Protein AF-0000000084432833 (afdb_homodimer)

Solvent-accessible surface area (backbone atoms only — not comparable to full-atom values): 9557 Å² total; per-residue (Å²): 135,82,89,48,41,69,61,48,36,49,52,39,53,76,38,35,78,65,47,49,73,37,63,50,74,42,60,34,68,94,42,72,42,69,27,34,27,75,39,70,47,89,58,32,38,30,36,34,39,74,48,40,38,67,54,29,56,51,37,42,74,74,65,42,68,60,22,67,46,38,54,52,51,50,54,56,70,66,59,64,82,75,71,83,120,135,82,89,47,41,67,62,47,36,48,53,42,54,76,38,34,77,66,50,48,72,37,63,51,74,42,61,34,68,93,42,72,43,70,27,33,28,74,40,69,47,90,60,32,38,30,35,33,39,75,48,41,37,66,53,28,55,53,36,42,73,72,64,42,67,60,22,67,46,38,54,53,49,49,52,55,70,66,58,66,82,74,71,82,121

Nearest PDB structures (foldseek):
  5uvd-assembly1_A  TM=4.420E-01  e=3.165E+00  Paracoccidioides brasiliensis Pb18
  1dok-assembly1_A  TM=3.108E-01  e=5.694E+00  Homo sapiens
  5uvd-assembly1_A  TM=4.427E-01  e=3.165E+00  Paracoccidioides brasiliensis Pb18
  1dok-assembly1_A  TM=3.114E-01  e=5.694E+00  Homo sapiens

Secondary structure (DSSP, 8-state):
---SHHHHHHHHHHTHHHHTT-EEEEEETTEEEEEEEEEE-SSEEEEEEEEEHHHHHHHHHTT-TTSHHHHHHHHHHH-------/---SHHHHHHHHHHTHHHHTT-EEEEEETTEEEEEEEEEE-SSEEEEEEEEEHHHHHHHHHTT-TTSHHHHHHHHHHH-------

Radius of gyration: 17.56 Å; Cα contacts 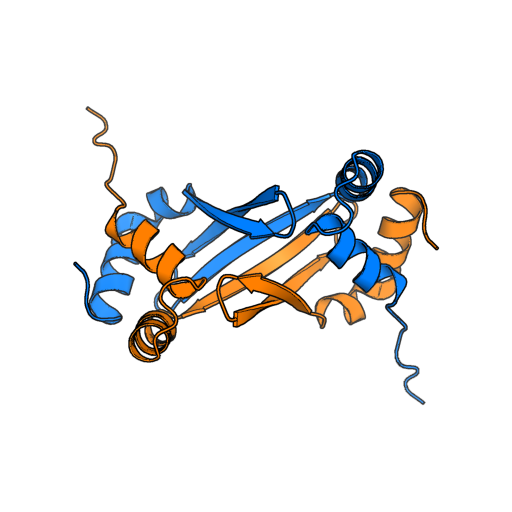(8 Å, |Δi|>4): 286; chains: 2; bounding box: 30×48×59 Å

Sequence (170 aa):
MIDNAEDLAQKAQDNKAGLKKQYVNIPIGDEEYGFRISGIGAKSVKLEKFVKYDEIFEAIEAGNDNGLESMIKQIIEDYEEEDEEMIDNAEDLAQKAQDNKAGLKKQYVNIPIGDEEYGFRISGIGAKSVKLEKFVKYDEIFEAIEAGNDNGLESMIKQIIEDYEEEDEE

Foldseek 3Di:
DDDDQQVVLVVCVVCVVVQQAAWDWDDWQPDTDTWGQNDRDSRDTDTHDDDDLVVLVVCVVVVVCGGPSVVVVVCVVPDDPDPPD/DDDDQQVVLVVCVVCVVVQQAAWDWDDWQPDTDTWGQNDRDSRDTDTHDDDDLVVLVVCVVVVVCGGPSVVVVVCVVPDDPDPPD

pLDDT: mean 94.07, std 9.9, range [37.44, 98.69]

Structure (mmCIF, N/CA/C/O backbone):
data_AF-0000000084432833-model_v1
#
loop_
_entity.id
_entity.type
_entity.pdbx_description
1 polymer 'Uncharacterized protein'
#
loop_
_atom_site.group_PDB
_atom_site.id
_atom_site.type_symbol
_atom_site.label_atom_id
_atom_site.label_alt_id
_atom_site.label_comp_id
_atom_site.label_asym_id
_atom_site.label_entity_id
_atom_site.label_seq_id
_atom_site.pdbx_PDB_ins_code
_atom_site.Cartn_x
_atom_site.Cartn_y
_atom_site.Cartn_z
_atom_site.occupancy
_atom_site.B_iso_or_equiv
_atom_site.auth_seq_id
_atom_site.auth_comp_id
_atom_site.auth_asym_id
_atom_site.auth_atom_id
_atom_site.pdbx_PDB_model_num
ATOM 1 N N . MET A 1 1 ? -6.062 22.031 12.664 1 85.06 1 MET A N 1
ATOM 2 C CA . MET A 1 1 ? -6.457 21.312 11.453 1 85.06 1 MET A CA 1
ATOM 3 C C . MET A 1 1 ? -5.824 21.938 10.219 1 85.06 1 MET A C 1
ATOM 5 O O . MET A 1 1 ? -5.797 23.172 10.078 1 85.06 1 MET A O 1
ATOM 9 N N . ILE A 1 2 ? -5.113 21.156 9.453 1 93.19 2 ILE A N 1
ATOM 10 C CA . ILE A 1 2 ? -4.48 21.625 8.234 1 93.19 2 ILE A CA 1
ATOM 11 C C . ILE A 1 2 ? -5.469 21.531 7.07 1 93.19 2 ILE A C 1
ATOM 13 O O . ILE A 1 2 ? -6.043 20.469 6.824 1 93.19 2 ILE A O 1
ATOM 17 N N . ASP A 1 3 ? -5.684 22.719 6.32 1 92.62 3 ASP A N 1
ATOM 18 C CA . ASP A 1 3 ? -6.801 22.75 5.383 1 92.62 3 ASP A CA 1
ATOM 19 C C . ASP A 1 3 ? -6.312 22.969 3.953 1 92.62 3 ASP A C 1
ATOM 21 O O . ASP A 1 3 ? -7.117 23.188 3.047 1 92.62 3 ASP A O 1
ATOM 25 N N . ASN A 1 4 ? -5.012 22.984 3.797 1 95.56 4 ASN A N 1
ATOM 26 C CA . ASN A 1 4 ? -4.523 23.109 2.428 1 95.56 4 ASN A CA 1
ATOM 27 C C . ASN A 1 4 ? -3.279 22.266 2.193 1 95.56 4 ASN A C 1
ATOM 29 O O . ASN A 1 4 ? -2.588 21.891 3.143 1 95.56 4 ASN A O 1
ATOM 33 N N . ALA A 1 5 ? -3.055 21.938 0.972 1 96.69 5 ALA A N 1
ATOM 34 C CA . ALA A 1 5 ? -2.02 21 0.547 1 96.69 5 ALA A CA 1
ATOM 35 C C . ALA A 1 5 ? -0.628 21.531 0.882 1 96.69 5 ALA A C 1
ATOM 37 O O . ALA A 1 5 ? 0.251 20.781 1.292 1 96.69 5 ALA A O 1
ATOM 38 N N . GLU A 1 6 ? -0.394 22.812 0.695 1 96.81 6 GLU A N 1
ATOM 39 C CA . GLU A 1 6 ? 0.916 23.422 0.933 1 96.81 6 GLU A CA 1
ATOM 40 C C . GLU A 1 6 ? 1.327 23.281 2.396 1 96.81 6 GLU A C 1
ATOM 42 O O . GLU A 1 6 ? 2.459 22.906 2.695 1 96.81 6 GLU A O 1
ATOM 47 N N . ASP A 1 7 ? 0.457 23.609 3.273 1 97.5 7 ASP A N 1
ATOM 48 C CA . ASP A 1 7 ? 0.734 23.516 4.703 1 97.5 7 ASP A CA 1
ATOM 49 C C . ASP A 1 7 ? 0.955 22.062 5.125 1 97.5 7 ASP A C 1
ATOM 51 O O . ASP A 1 7 ? 1.812 21.781 5.965 1 97.5 7 ASP A O 1
ATOM 55 N N . LEU A 1 8 ? 0.153 21.141 4.621 1 98.19 8 LEU A N 1
ATOM 56 C CA . LEU A 1 8 ? 0.332 19.734 4.93 1 98.19 8 LEU A CA 1
ATOM 57 C C . LEU A 1 8 ? 1.699 19.234 4.465 1 98.19 8 LEU A C 1
ATOM 59 O O . LEU A 1 8 ? 2.398 18.547 5.203 1 98.19 8 LEU A O 1
ATOM 63 N N . ALA A 1 9 ? 2.047 19.594 3.215 1 97.94 9 ALA A N 1
ATOM 64 C CA . ALA A 1 9 ? 3.35 19.219 2.662 1 97.94 9 ALA A CA 1
ATOM 65 C C . ALA A 1 9 ? 4.484 19.766 3.523 1 97.94 9 ALA A C 1
ATOM 67 O O . ALA A 1 9 ? 5.461 19.062 3.793 1 97.94 9 ALA A O 1
ATOM 68 N N . GLN A 1 10 ? 4.328 21 3.932 1 97.75 10 GLN A N 1
ATOM 69 C CA . GLN A 1 10 ? 5.355 21.625 4.758 1 97.75 10 GLN A CA 1
ATOM 70 C C . GLN A 1 10 ? 5.52 20.891 6.086 1 97.75 10 GLN A C 1
ATOM 72 O O . GLN A 1 10 ? 6.641 20.609 6.508 1 97.75 10 GLN A O 1
ATOM 77 N N . LYS A 1 11 ? 4.441 20.609 6.727 1 97.69 11 LYS A N 1
ATOM 78 C CA . LYS A 1 11 ? 4.527 19.875 7.984 1 97.69 11 LYS A CA 1
ATOM 79 C C . LYS A 1 11 ? 5.18 18.5 7.777 1 97.69 11 LYS A C 1
ATOM 81 O O . LYS A 1 11 ? 5.992 18.078 8.594 1 97.69 11 LYS A O 1
ATOM 86 N N . ALA A 1 12 ? 4.758 17.828 6.762 1 98.19 12 ALA A N 1
ATOM 87 C CA . ALA A 1 12 ? 5.332 16.516 6.465 1 98.19 12 ALA A CA 1
ATOM 88 C C . ALA A 1 12 ? 6.844 16.609 6.262 1 98.19 12 ALA A C 1
ATOM 90 O O . ALA A 1 12 ? 7.605 15.82 6.816 1 98.19 12 ALA A O 1
ATOM 91 N N . GLN A 1 13 ? 7.238 17.562 5.48 1 97.81 13 GLN A N 1
ATOM 92 C CA . GLN A 1 13 ? 8.656 17.719 5.18 1 97.81 13 GLN A CA 1
ATOM 93 C C . GLN A 1 13 ? 9.445 18.109 6.43 1 97.81 13 GLN A C 1
ATOM 95 O O . GLN A 1 13 ? 10.562 17.641 6.629 1 97.81 13 GLN A O 1
ATOM 100 N N . ASP A 1 14 ? 8.852 18.922 7.254 1 96.94 14 ASP A N 1
ATOM 101 C CA . ASP A 1 14 ? 9.508 19.344 8.492 1 96.94 14 ASP A CA 1
ATOM 102 C C . ASP A 1 14 ? 9.688 18.172 9.445 1 96.94 14 ASP A C 1
ATOM 104 O O . ASP A 1 14 ? 10.547 18.203 10.328 1 96.94 14 ASP A O 1
ATOM 108 N N . ASN A 1 15 ? 8.875 17.219 9.273 1 97 15 ASN A N 1
ATOM 109 C CA . ASN A 1 15 ? 8.922 16.094 10.195 1 97 15 ASN A CA 1
ATOM 110 C C . ASN A 1 15 ? 9.273 14.797 9.469 1 97 15 ASN A C 1
ATOM 112 O O . ASN A 1 15 ? 8.82 13.719 9.859 1 97 15 ASN A O 1
ATOM 116 N N . LYS A 1 16 ? 9.969 14.938 8.367 1 96.75 16 LYS A N 1
ATOM 117 C CA . LYS A 1 16 ? 10.25 13.852 7.434 1 96.75 16 LYS A CA 1
ATOM 118 C C . LYS A 1 16 ? 10.898 12.672 8.141 1 96.75 16 LYS A C 1
ATOM 120 O O . LYS A 1 16 ? 10.477 11.523 7.969 1 96.75 16 LYS A O 1
ATOM 125 N N . ALA A 1 17 ? 11.875 12.938 9 1 95.5 17 ALA A N 1
ATOM 126 C CA . ALA A 1 17 ? 12.617 11.867 9.656 1 95.5 17 ALA A CA 1
ATOM 127 C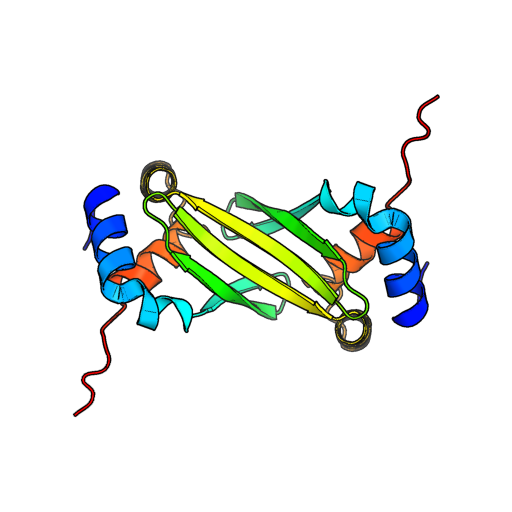 C . ALA A 1 17 ? 11.711 11.039 10.562 1 95.5 17 ALA A C 1
ATOM 129 O O . ALA A 1 17 ? 11.797 9.812 10.586 1 95.5 17 ALA A O 1
ATOM 130 N N . GLY A 1 18 ? 10.852 11.695 11.336 1 96.19 18 GLY A N 1
ATOM 131 C CA . GLY A 1 18 ? 9.93 11.008 12.227 1 96.19 18 GLY A CA 1
ATOM 132 C C . GLY A 1 18 ? 8.805 10.305 11.5 1 96.19 18 GLY A C 1
ATOM 133 O O . GLY A 1 18 ? 8.422 9.195 11.867 1 96.19 18 GLY A O 1
ATOM 134 N N . LEU A 1 19 ? 8.312 10.859 10.453 1 97.62 19 LEU A N 1
ATOM 135 C CA . LEU A 1 19 ? 7.191 10.305 9.703 1 97.62 19 LEU A CA 1
ATOM 136 C C . LEU A 1 19 ? 7.613 9.039 8.945 1 97.62 19 LEU A C 1
ATOM 138 O O . LEU A 1 19 ? 6.805 8.133 8.758 1 97.62 19 LEU A O 1
ATOM 142 N N . LYS A 1 20 ? 8.883 8.969 8.555 1 97 20 LYS A N 1
ATOM 143 C CA . LYS A 1 20 ? 9.375 7.797 7.832 1 97 20 LYS A CA 1
ATOM 144 C C . LYS A 1 20 ? 9.43 6.574 8.742 1 97 20 LYS A C 1
ATOM 146 O O . LYS A 1 20 ? 9.641 5.453 8.273 1 97 20 LYS A O 1
ATOM 151 N N . LYS A 1 21 ? 9.141 6.793 10.047 1 95.5 21 LYS A N 1
ATOM 152 C CA . LYS A 1 21 ? 9.094 5.688 11 1 95.5 21 LYS A CA 1
ATOM 153 C C . LYS A 1 21 ? 7.652 5.246 11.25 1 95.5 21 LYS A C 1
ATOM 155 O O . LYS A 1 21 ? 7.414 4.297 12 1 95.5 21 LYS A O 1
ATOM 160 N N . GLN A 1 22 ? 6.777 5.914 10.641 1 96.44 22 GLN A N 1
ATOM 161 C CA . GLN A 1 22 ? 5.363 5.621 10.852 1 96.44 22 GLN A CA 1
ATOM 162 C C . GLN A 1 22 ? 4.852 4.609 9.836 1 96.44 22 GLN A C 1
ATOM 164 O O . GLN A 1 22 ? 5.5 4.363 8.812 1 96.44 22 GLN A O 1
ATOM 169 N N . TYR A 1 23 ? 3.695 4.051 10.18 1 97.94 23 TYR A N 1
ATOM 170 C CA . TYR A 1 23 ? 2.973 3.131 9.312 1 97.94 23 TYR A CA 1
ATOM 171 C C . TYR A 1 23 ? 1.547 3.615 9.07 1 97.94 23 TYR A C 1
ATOM 173 O O . TYR A 1 23 ? 0.926 4.203 9.961 1 97.94 23 TYR A O 1
ATOM 181 N N . VAL A 1 24 ? 1.15 3.422 7.863 1 97.88 24 VAL A N 1
ATOM 182 C CA . VAL A 1 24 ? -0.27 3.557 7.562 1 97.88 24 VAL A CA 1
ATOM 183 C C . VAL A 1 24 ? -0.942 2.186 7.617 1 97.88 24 VAL A C 1
ATOM 185 O O . VAL A 1 24 ? -0.624 1.3 6.816 1 97.88 24 VAL A O 1
ATOM 188 N N . ASN A 1 25 ? -1.89 2.002 8.523 1 97.56 25 ASN A N 1
ATOM 189 C CA . ASN A 1 25 ? -2.574 0.723 8.672 1 97.56 25 ASN A CA 1
ATOM 190 C C . ASN A 1 25 ? -3.834 0.655 7.816 1 97.56 25 ASN A C 1
ATOM 192 O O . ASN A 1 25 ? -4.793 1.393 8.055 1 97.56 25 ASN A O 1
ATOM 196 N N . ILE A 1 26 ? -3.785 -0.213 6.883 1 97.56 26 ILE A N 1
ATOM 197 C CA . ILE A 1 26 ? -4.859 -0.325 5.902 1 97.56 26 ILE A CA 1
ATOM 198 C C . ILE A 1 26 ? -5.617 -1.635 6.113 1 97.56 26 ILE A C 1
ATOM 200 O O . ILE A 1 26 ? -5.012 -2.709 6.152 1 97.56 26 ILE A O 1
ATOM 204 N N . PRO A 1 27 ? -6.855 -1.542 6.273 1 95.06 27 PRO A N 1
ATOM 205 C CA . PRO A 1 27 ? -7.645 -2.775 6.336 1 95.06 27 PRO A CA 1
ATOM 206 C C . PRO A 1 27 ? -7.809 -3.443 4.977 1 95.06 27 PRO A C 1
ATOM 208 O O . PRO A 1 27 ? -8.234 -2.799 4.012 1 95.06 27 PRO A O 1
ATOM 211 N N . ILE A 1 28 ? -7.43 -4.633 4.93 1 95.06 28 ILE A N 1
ATOM 212 C CA . ILE A 1 28 ? -7.621 -5.453 3.74 1 95.06 28 ILE A CA 1
ATOM 213 C C . ILE A 1 28 ? -8.203 -6.809 4.137 1 95.06 28 ILE A C 1
ATOM 215 O O . ILE A 1 28 ? -7.562 -7.582 4.852 1 95.06 28 ILE A O 1
ATOM 219 N N . GLY A 1 29 ? -9.391 -7.094 3.58 1 90.69 29 GLY A N 1
ATOM 220 C CA . GLY A 1 29 ? -10.062 -8.289 4.062 1 90.69 29 GLY A CA 1
ATOM 221 C C . GLY A 1 29 ? -10.344 -8.258 5.555 1 90.69 29 GLY A C 1
ATOM 222 O O . GLY A 1 29 ? -10.922 -7.289 6.059 1 90.69 29 GLY A O 1
ATOM 223 N N . ASP A 1 30 ? -9.812 -9.297 6.254 1 89.69 30 ASP A N 1
ATOM 224 C CA . ASP A 1 30 ? -10.109 -9.422 7.68 1 89.69 30 ASP A CA 1
ATOM 225 C C . ASP A 1 30 ? -8.93 -8.945 8.531 1 89.69 30 ASP A C 1
ATOM 227 O O . ASP A 1 30 ? -8.984 -9.008 9.758 1 89.69 30 ASP A O 1
ATOM 231 N N . GLU A 1 31 ? -7.934 -8.414 7.855 1 93.38 31 GLU A N 1
ATOM 232 C CA . GLU A 1 31 ? -6.73 -8.039 8.594 1 93.38 31 GLU A CA 1
ATOM 233 C C . GLU A 1 31 ? -6.316 -6.605 8.273 1 93.38 31 GLU A C 1
ATOM 235 O O . GLU A 1 31 ? -6.832 -5.996 7.336 1 93.38 31 GLU A O 1
ATOM 240 N N . GLU A 1 32 ? -5.535 -6.168 9.109 1 95.69 32 GLU A N 1
ATOM 241 C CA . GLU A 1 32 ? -4.906 -4.867 8.883 1 95.69 32 GLU A CA 1
ATOM 242 C C . GLU A 1 32 ? -3.443 -5.023 8.484 1 95.69 32 GLU A C 1
ATOM 244 O O . GLU A 1 32 ? -2.727 -5.855 9.039 1 95.69 32 GLU A O 1
ATOM 249 N N . TYR A 1 33 ? -3.072 -4.219 7.527 1 97.44 33 TYR A N 1
ATOM 250 C CA . TYR A 1 33 ? -1.707 -4.266 7.02 1 97.44 33 TYR A CA 1
ATOM 251 C C . TYR A 1 33 ? -1.009 -2.924 7.211 1 97.44 33 TYR A C 1
ATOM 253 O O . TYR A 1 33 ? -1.542 -1.88 6.828 1 97.44 33 TYR A O 1
ATOM 261 N N . GLY A 1 34 ? 0.157 -2.938 7.773 1 98 34 GLY A N 1
ATOM 262 C CA . GLY A 1 34 ? 0.958 -1.732 7.906 1 98 34 GLY A CA 1
ATOM 263 C C . GLY A 1 34 ? 1.795 -1.434 6.676 1 98 34 GLY A C 1
ATOM 264 O O . GLY A 1 34 ? 2.645 -2.238 6.285 1 98 34 GLY A O 1
ATOM 265 N N . PHE A 1 35 ? 1.534 -0.321 6.004 1 98.69 35 PHE A N 1
ATOM 266 C CA . PHE A 1 35 ? 2.383 0.21 4.945 1 98.69 35 PHE A CA 1
ATOM 267 C C . PHE A 1 35 ? 3.322 1.28 5.488 1 98.69 35 PHE A C 1
ATOM 269 O O . PHE A 1 35 ? 2.885 2.211 6.168 1 98.69 35 PHE A O 1
ATOM 276 N N . ARG A 1 36 ? 4.605 1.154 5.23 1 98.12 36 ARG A N 1
ATOM 277 C CA . ARG A 1 36 ? 5.586 2.123 5.703 1 98.12 36 ARG A CA 1
ATOM 278 C C . ARG A 1 36 ? 5.516 3.414 4.895 1 98.12 36 ARG A C 1
ATOM 280 O O . ARG A 1 36 ? 5.355 3.381 3.674 1 98.12 36 ARG A O 1
ATOM 287 N N . ILE A 1 37 ? 5.641 4.488 5.555 1 98.56 37 ILE A N 1
ATOM 288 C CA . ILE A 1 37 ? 5.957 5.727 4.855 1 98.56 37 ILE A CA 1
ATOM 289 C C . ILE A 1 37 ? 7.445 5.762 4.508 1 98.56 37 ILE A C 1
ATOM 291 O O . ILE A 1 37 ? 8.289 5.984 5.383 1 98.56 37 ILE A O 1
ATOM 295 N N . SER A 1 38 ? 7.695 5.551 3.334 1 97.56 38 SER A N 1
ATOM 296 C CA . SER A 1 38 ? 9.094 5.336 2.977 1 97.56 38 SER A CA 1
ATOM 297 C C . SER A 1 38 ? 9.711 6.59 2.369 1 97.56 38 SER A C 1
ATOM 299 O O . SER A 1 38 ? 10.93 6.684 2.23 1 97.56 38 SER A O 1
ATOM 301 N N . GLY A 1 39 ? 8.797 7.527 1.966 1 97.62 39 GLY A N 1
ATOM 302 C CA . GLY A 1 39 ? 9.281 8.758 1.366 1 97.62 39 GLY A CA 1
ATOM 303 C C . GLY A 1 39 ? 8.359 9.938 1.598 1 97.62 39 GLY A C 1
ATOM 304 O O . GLY A 1 39 ? 7.137 9.797 1.557 1 97.62 39 GLY A O 1
ATOM 305 N N . ILE A 1 40 ? 9.008 10.977 1.917 1 98.25 40 ILE A N 1
ATOM 306 C CA . ILE A 1 40 ? 8.32 12.266 2.008 1 98.25 40 ILE A CA 1
ATOM 307 C C . ILE A 1 40 ? 8.969 13.258 1.046 1 98.25 40 ILE A C 1
ATOM 309 O O . ILE A 1 40 ? 10.094 13.703 1.267 1 98.25 40 ILE A O 1
ATOM 313 N N . GLY A 1 41 ? 8.203 13.531 -0.003 1 97.19 41 GLY A N 1
ATOM 314 C CA . GLY A 1 41 ? 8.695 14.492 -0.977 1 97.19 41 GLY A CA 1
ATOM 315 C C . GLY A 1 41 ? 7.934 15.797 -0.966 1 97.19 41 GLY A C 1
ATOM 316 O O . GLY A 1 41 ? 7.035 15.992 -0.146 1 97.19 41 GLY A O 1
ATOM 317 N N . ALA A 1 42 ? 8.344 16.672 -1.853 1 96.62 42 ALA A N 1
ATOM 318 C CA . ALA A 1 42 ? 7.734 18 -1.936 1 96.62 42 ALA A CA 1
ATOM 319 C C . ALA A 1 42 ? 6.273 17.906 -2.375 1 96.62 42 ALA A C 1
ATOM 321 O O . ALA A 1 42 ? 5.453 18.75 -2.00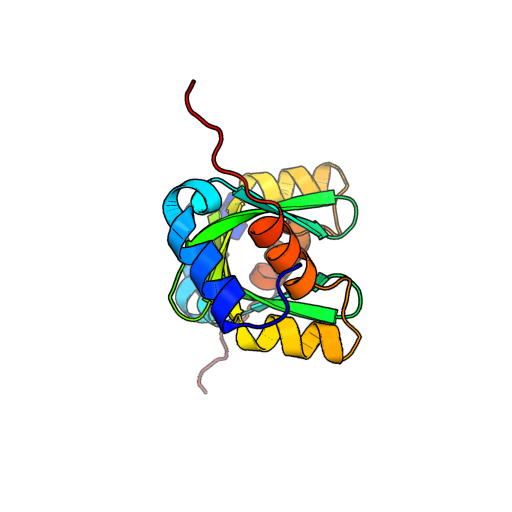6 1 96.62 42 ALA A O 1
ATOM 322 N N . LYS A 1 43 ? 5.953 16.859 -3.074 1 97.88 43 LYS A N 1
ATOM 323 C CA . LYS A 1 43 ? 4.629 16.828 -3.688 1 97.88 43 LYS A CA 1
ATOM 324 C C . LYS A 1 43 ? 3.811 15.648 -3.164 1 97.88 43 LYS A C 1
ATOM 326 O O . LYS A 1 43 ? 2.59 15.609 -3.334 1 97.88 43 LYS A O 1
ATOM 331 N N . SER A 1 44 ? 4.477 14.664 -2.602 1 98.38 44 SER A N 1
ATOM 332 C CA . SER A 1 44 ? 3.738 13.445 -2.275 1 98.38 44 SER A CA 1
ATOM 333 C C . SER A 1 44 ? 4.414 12.68 -1.146 1 98.38 44 SER A C 1
ATOM 335 O O . SER A 1 44 ? 5.574 12.938 -0.815 1 98.38 44 SER A O 1
ATOM 337 N N . VAL A 1 45 ? 3.609 11.812 -0.617 1 98.62 45 VAL A N 1
ATOM 338 C CA . VAL A 1 45 ? 4.062 10.789 0.325 1 98.62 45 VAL A CA 1
ATOM 339 C C . VAL A 1 45 ? 4.152 9.438 -0.379 1 98.62 45 VAL A C 1
ATOM 341 O O . VAL A 1 45 ? 3.266 9.078 -1.154 1 98.62 45 VAL A O 1
ATOM 344 N N . LYS A 1 46 ? 5.219 8.766 -0.098 1 98.69 46 LYS A N 1
ATOM 345 C CA . LYS A 1 46 ? 5.41 7.445 -0.682 1 98.69 46 LYS A CA 1
ATOM 346 C C . LYS A 1 46 ? 5.156 6.348 0.348 1 98.69 46 LYS A C 1
ATOM 348 O O . LYS A 1 46 ? 5.73 6.371 1.438 1 98.69 46 LYS A O 1
ATOM 353 N N . LEU A 1 47 ? 4.301 5.414 0.028 1 98.69 47 LEU A N 1
ATOM 354 C CA . LEU A 1 47 ? 4.039 4.234 0.844 1 98.69 47 LEU A CA 1
ATOM 355 C C . LEU A 1 47 ? 4.676 2.992 0.225 1 98.69 47 LEU A C 1
ATOM 357 O O . LEU A 1 47 ? 4.723 2.859 -1 1 98.69 47 LEU A O 1
ATOM 361 N N . GLU A 1 48 ? 5.035 2.105 1.132 1 98.5 48 GLU A N 1
ATOM 362 C CA . GLU A 1 48 ? 5.641 0.865 0.656 1 98.5 48 GLU A CA 1
ATOM 363 C C . GLU A 1 48 ? 5.27 -0.31 1.558 1 98.5 48 GLU A C 1
ATOM 365 O O . GLU A 1 48 ? 5.043 -0.132 2.756 1 98.5 48 GLU A O 1
ATOM 370 N N . LYS A 1 49 ? 5.203 -1.475 1.012 1 98.56 49 LYS A N 1
ATOM 371 C CA . LYS A 1 49 ? 4.984 -2.715 1.751 1 98.56 49 LYS A CA 1
ATOM 372 C C . LYS A 1 49 ? 5.648 -3.896 1.047 1 98.56 49 LYS A C 1
ATOM 374 O O . LYS A 1 49 ? 5.531 -4.047 -0.171 1 98.56 49 LYS A O 1
ATOM 379 N N . PHE A 1 50 ? 6.328 -4.648 1.771 1 98.5 50 PHE A N 1
ATOM 380 C CA . PHE A 1 50 ? 6.867 -5.914 1.292 1 98.5 50 PHE A CA 1
ATOM 381 C C . PHE A 1 50 ? 5.965 -7.074 1.69 1 98.5 50 PHE A C 1
ATOM 383 O O . PHE A 1 50 ? 5.539 -7.168 2.844 1 98.5 50 PHE A O 1
ATOM 390 N N . VAL A 1 51 ? 5.676 -7.871 0.764 1 98.31 51 VAL A N 1
ATOM 391 C CA . VAL A 1 51 ? 4.941 -9.102 1.038 1 98.31 51 VAL A CA 1
ATOM 392 C C . VAL A 1 51 ? 5.812 -10.312 0.71 1 98.31 51 VAL A C 1
ATOM 394 O O . VAL A 1 51 ? 6.164 -10.531 -0.451 1 98.31 51 VAL A O 1
ATOM 397 N N . LYS A 1 52 ? 6.113 -11.07 1.714 1 98.44 52 LYS A N 1
ATOM 398 C CA . LYS A 1 52 ? 6.992 -12.227 1.551 1 98.44 52 LYS A CA 1
ATOM 399 C C . LYS A 1 52 ? 6.227 -13.43 1.012 1 98.44 52 LYS A C 1
ATOM 401 O O . LYS A 1 52 ? 5.098 -13.695 1.434 1 98.44 52 LYS A O 1
ATOM 406 N N . TYR A 1 53 ? 6.906 -14.164 0.194 1 98.12 53 TYR A N 1
ATOM 407 C CA . TYR A 1 53 ? 6.273 -15.328 -0.413 1 98.12 53 TYR A CA 1
ATOM 408 C C . TYR A 1 53 ? 5.891 -16.359 0.646 1 98.12 53 TYR A C 1
ATOM 410 O O . TYR A 1 53 ? 4.82 -16.969 0.574 1 98.12 53 TYR A O 1
ATOM 418 N N . ASP A 1 54 ? 6.777 -16.547 1.572 1 96.69 54 ASP A N 1
ATOM 419 C CA . ASP A 1 54 ? 6.5 -17.516 2.623 1 96.69 54 ASP A CA 1
ATOM 420 C C . ASP A 1 54 ? 5.281 -17.109 3.443 1 96.69 54 ASP A C 1
ATOM 422 O O . ASP A 1 54 ? 4.504 -17.953 3.885 1 96.69 54 ASP A O 1
ATOM 426 N N . GLU A 1 55 ? 5.047 -15.828 3.629 1 96.12 55 GLU A N 1
ATOM 427 C CA . GLU A 1 55 ? 3.91 -15.32 4.391 1 96.12 55 GLU A CA 1
ATOM 428 C C . GLU A 1 55 ? 2.607 -15.477 3.613 1 96.12 55 GLU A C 1
ATOM 430 O O . GLU A 1 55 ? 1.528 -15.539 4.203 1 96.12 55 GLU A O 1
ATOM 435 N N . ILE A 1 56 ? 2.719 -15.484 2.338 1 96.94 56 ILE A N 1
ATOM 436 C CA . ILE A 1 56 ? 1.535 -15.633 1.497 1 96.94 56 ILE A CA 1
ATOM 437 C C . ILE A 1 56 ? 0.861 -16.969 1.788 1 96.94 56 ILE A C 1
ATOM 439 O O . ILE A 1 56 ? -0.341 -17.031 2.057 1 96.94 56 ILE A O 1
ATOM 443 N N . PHE A 1 57 ? 1.566 -17.953 1.834 1 94.94 57 PHE A N 1
ATOM 444 C CA . PHE A 1 57 ? 0.993 -19.281 2.023 1 94.94 57 PHE A CA 1
ATOM 445 C C . PHE A 1 57 ? 0.599 -19.5 3.48 1 94.94 57 PHE A C 1
ATOM 447 O O . PHE A 1 57 ? -0.402 -20.156 3.766 1 94.94 57 PHE A O 1
ATOM 454 N N . GLU A 1 58 ? 1.41 -18.938 4.367 1 95.06 58 GLU A N 1
ATOM 455 C CA . GLU A 1 58 ? 1.03 -18.984 5.777 1 95.06 58 GLU A CA 1
ATOM 456 C C . GLU A 1 58 ? -0.318 -18.312 6.008 1 95.06 58 GLU A C 1
ATOM 458 O O . GLU A 1 58 ? -1.166 -18.844 6.73 1 95.06 58 GLU A O 1
ATOM 463 N N . ALA A 1 59 ? -0.58 -17.172 5.434 1 94.62 59 ALA A N 1
ATOM 464 C CA . ALA A 1 59 ? -1.823 -16.422 5.594 1 94.62 59 ALA A CA 1
ATOM 465 C C . ALA A 1 59 ? -3.008 -17.203 5.027 1 94.62 59 ALA A C 1
ATOM 467 O O . ALA A 1 59 ? -4.074 -17.25 5.645 1 94.62 59 ALA A O 1
ATOM 468 N N . ILE A 1 60 ? -2.793 -17.812 3.939 1 91.56 60 ILE A N 1
ATOM 469 C CA . ILE A 1 60 ? -3.863 -18.547 3.275 1 91.56 60 ILE A CA 1
ATOM 470 C C . ILE A 1 60 ? -4.223 -19.797 4.086 1 91.56 60 ILE A C 1
ATOM 472 O O . ILE A 1 60 ? -5.398 -20.109 4.262 1 91.56 60 ILE A O 1
ATOM 476 N N . GLU A 1 61 ? -3.223 -20.438 4.559 1 92.94 61 GLU A N 1
ATOM 477 C CA . GLU A 1 61 ? -3.453 -21.609 5.406 1 92.94 61 GLU A CA 1
ATOM 478 C C . GLU A 1 61 ? -4.184 -21.219 6.688 1 92.94 61 GLU A C 1
ATOM 480 O O . GLU A 1 61 ? -4.977 -22.016 7.215 1 92.94 61 GLU A O 1
ATOM 485 N N . ALA A 1 62 ? -3.914 -20 7.164 1 93.88 62 ALA A N 1
ATOM 486 C CA . ALA A 1 62 ? -4.539 -19.516 8.391 1 93.88 62 ALA A CA 1
ATOM 487 C C . ALA A 1 62 ? -5.961 -19.031 8.125 1 93.88 62 ALA A C 1
ATOM 489 O O . ALA A 1 62 ? -6.672 -18.625 9.047 1 93.88 62 ALA A O 1
ATOM 490 N N . GLY A 1 63 ? -6.359 -19.062 6.781 1 93.06 63 GLY A N 1
ATOM 491 C CA . GLY A 1 63 ? -7.738 -18.75 6.445 1 93.06 63 GLY A CA 1
ATOM 492 C C . GLY A 1 63 ? -7.914 -17.312 5.977 1 93.06 63 GLY A C 1
ATOM 493 O O . GLY A 1 63 ? -9.039 -16.844 5.793 1 93.06 63 GLY A O 1
ATOM 494 N N . ASN A 1 64 ? -6.797 -16.531 5.883 1 92.25 64 ASN A N 1
ATOM 495 C CA . ASN A 1 64 ? -6.859 -15.188 5.34 1 92.25 64 ASN A CA 1
ATOM 496 C C . ASN A 1 64 ? -6.832 -15.195 3.812 1 92.25 64 ASN A C 1
ATOM 498 O O . ASN A 1 64 ? -5.84 -14.781 3.205 1 92.25 64 ASN A O 1
ATOM 502 N N . ASP A 1 65 ? -7.91 -15.578 3.18 1 90.69 65 ASP A N 1
ATOM 503 C CA . ASP A 1 65 ? -7.938 -15.82 1.74 1 90.69 65 ASP A CA 1
ATOM 504 C C . ASP A 1 65 ? -8.422 -14.586 0.984 1 90.69 65 ASP A C 1
ATOM 506 O O . ASP A 1 65 ? -8.547 -14.609 -0.242 1 90.69 65 ASP A O 1
ATOM 510 N N . ASN A 1 66 ? -8.656 -13.555 1.763 1 93.25 66 ASN A N 1
ATOM 511 C CA . ASN A 1 66 ? -9.078 -12.305 1.136 1 93.25 66 ASN A CA 1
ATOM 512 C C . ASN A 1 66 ? -8.148 -11.148 1.495 1 93.25 66 ASN A C 1
ATOM 514 O O . ASN A 1 66 ? -8.516 -9.984 1.336 1 93.25 66 ASN A O 1
ATOM 518 N N . GLY A 1 67 ? -7.016 -11.477 2.064 1 95.56 67 GLY A N 1
ATOM 519 C CA . GLY A 1 67 ? -6.039 -10.469 2.445 1 95.56 67 GLY A CA 1
ATOM 520 C C . GLY A 1 67 ? -5.094 -10.102 1.32 1 95.56 67 GLY A C 1
ATOM 521 O O . GLY A 1 67 ? -5.301 -10.5 0.172 1 95.56 67 GLY A O 1
ATOM 522 N N . LEU A 1 68 ? -4.113 -9.289 1.582 1 97.25 68 LEU A N 1
ATOM 523 C CA . LEU A 1 68 ? -3.119 -8.789 0.634 1 97.25 68 LEU A CA 1
ATOM 524 C C . LEU A 1 68 ? -2.34 -9.945 0.013 1 97.25 68 LEU 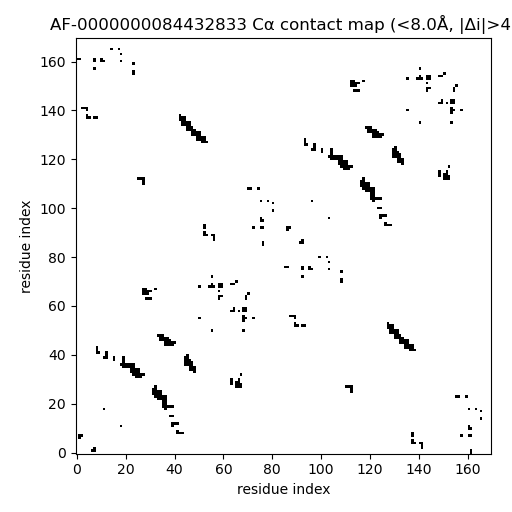A C 1
ATOM 526 O O . LEU A 1 68 ? -2.061 -9.938 -1.188 1 97.25 68 LEU A O 1
ATOM 530 N N . GLU A 1 69 ? -2.039 -10.867 0.807 1 97.25 69 GLU A N 1
ATOM 531 C CA . GLU A 1 69 ? -1.288 -12.039 0.359 1 97.25 69 GLU A CA 1
ATOM 532 C C . GLU A 1 69 ? -2.023 -12.773 -0.76 1 97.25 69 GLU A C 1
ATOM 534 O O . GLU A 1 69 ? -1.419 -13.141 -1.771 1 97.25 69 GLU A O 1
ATOM 539 N N . SER A 1 70 ? -3.277 -12.961 -0.527 1 96.31 70 SER A N 1
ATOM 540 C CA . SER A 1 70 ? -4.094 -13.648 -1.521 1 96.31 70 SER A CA 1
ATOM 541 C C . SER A 1 70 ? -4.172 -12.852 -2.818 1 96.31 70 SER A C 1
ATOM 543 O O . SER A 1 70 ? -4.133 -13.422 -3.91 1 96.31 70 SER A O 1
ATOM 545 N N . MET A 1 71 ? -4.301 -11.562 -2.758 1 97.12 71 MET A N 1
ATOM 546 C CA . MET A 1 71 ? -4.348 -10.695 -3.936 1 97.12 71 MET A CA 1
ATOM 547 C C . MET A 1 71 ? -3.068 -10.828 -4.754 1 97.12 71 MET A C 1
ATOM 549 O O . MET A 1 71 ? -3.12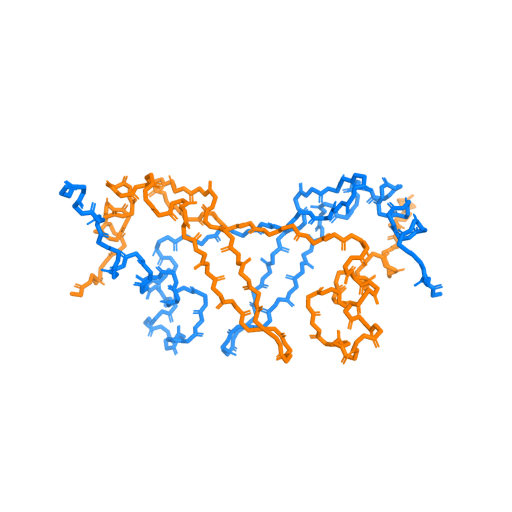1 -10.992 -5.973 1 97.12 71 MET A O 1
ATOM 553 N N . ILE A 1 72 ? -1.953 -10.758 -4.094 1 97.94 72 ILE A N 1
ATOM 554 C CA . ILE A 1 72 ? -0.658 -10.812 -4.762 1 97.94 72 ILE A CA 1
ATOM 555 C C . ILE A 1 72 ? -0.465 -12.188 -5.398 1 97.94 72 ILE A C 1
ATOM 557 O O . ILE A 1 72 ? -0.023 -12.297 -6.543 1 97.94 72 ILE A O 1
ATOM 561 N N . LYS A 1 73 ? -0.827 -13.195 -4.641 1 98.12 73 LYS A N 1
ATOM 562 C CA . LYS A 1 73 ? -0.73 -14.539 -5.191 1 98.12 73 LYS A CA 1
ATOM 563 C C . LYS A 1 73 ? -1.511 -14.656 -6.5 1 98.12 73 LYS A C 1
ATOM 565 O O . LYS A 1 73 ? -1.005 -15.195 -7.484 1 98.12 73 LYS A O 1
ATOM 570 N N . GLN A 1 74 ? -2.695 -14.203 -6.48 1 97.38 74 GLN A N 1
ATOM 571 C CA . GLN A 1 74 ? -3.568 -14.305 -7.645 1 97.38 74 GLN A CA 1
ATOM 572 C C . GLN A 1 74 ? -2.98 -13.555 -8.844 1 97.38 74 GLN A C 1
ATOM 574 O O . GLN A 1 74 ? -3.027 -14.047 -9.969 1 97.38 74 GLN A O 1
ATOM 579 N N . ILE A 1 75 ? -2.443 -12.391 -8.648 1 97.69 75 ILE A N 1
ATOM 580 C CA . ILE A 1 75 ? -1.867 -11.586 -9.719 1 97.69 75 ILE A CA 1
ATOM 581 C C . ILE A 1 75 ? -0.698 -12.328 -10.352 1 97.69 75 ILE A C 1
ATOM 583 O O . ILE A 1 75 ? -0.576 -12.367 -11.578 1 97.69 75 ILE A O 1
ATOM 587 N N . ILE A 1 76 ? 0.128 -12.875 -9.492 1 97.69 76 ILE A N 1
ATOM 588 C CA . ILE A 1 76 ? 1.278 -13.609 -10.008 1 97.69 76 ILE A CA 1
ATOM 589 C C . ILE A 1 76 ? 0.803 -14.852 -10.758 1 97.69 76 ILE A C 1
ATOM 591 O O . ILE A 1 76 ? 1.259 -15.125 -11.875 1 97.69 76 ILE A O 1
ATOM 595 N N . GLU A 1 77 ? -0.16 -15.586 -10.211 1 97.12 77 GLU A N 1
ATOM 596 C CA . GLU A 1 77 ? -0.651 -16.828 -10.805 1 97.12 77 GLU A CA 1
ATOM 597 C C . GLU A 1 77 ? -1.326 -16.562 -12.148 1 97.12 77 GLU A C 1
ATOM 599 O O . GLU A 1 77 ? -1.172 -17.359 -13.086 1 97.12 77 GLU A O 1
ATOM 604 N N . ASP A 1 78 ? -1.981 -15.5 -12.234 1 96.62 78 ASP A N 1
ATOM 605 C CA . ASP A 1 78 ? -2.775 -15.234 -13.43 1 96.62 78 ASP A CA 1
ATOM 606 C C . ASP A 1 78 ? -1.938 -14.531 -14.5 1 96.62 78 ASP A C 1
ATOM 608 O O . ASP A 1 78 ? -2.373 -14.398 -15.641 1 96.62 78 ASP A O 1
ATOM 612 N N . TYR A 1 79 ? -0.795 -14.109 -14.086 1 96.44 79 TYR A N 1
ATOM 613 C CA . TYR A 1 79 ? -0.021 -13.328 -15.047 1 96.44 79 TYR A CA 1
ATOM 614 C C . TYR A 1 79 ? 0.428 -14.195 -16.219 1 96.44 79 TYR A C 1
ATOM 616 O O . TYR A 1 79 ? 0.95 -15.297 -16.016 1 96.44 79 TYR A O 1
ATOM 624 N N . GLU A 1 80 ? 0.068 -13.711 -17.344 1 91.88 80 GLU A N 1
ATOM 625 C CA . GLU A 1 80 ? 0.554 -14.312 -18.578 1 91.88 80 GLU A CA 1
ATOM 626 C C . GLU A 1 80 ? 1.205 -13.266 -19.484 1 91.88 80 GLU A C 1
ATOM 628 O O . GLU A 1 80 ? 0.687 -12.156 -19.625 1 91.88 80 GLU A O 1
ATOM 633 N N . GLU A 1 81 ? 2.479 -13.586 -19.906 1 81.94 81 GLU A N 1
ATOM 634 C CA . GLU A 1 81 ? 3.152 -12.656 -20.812 1 81.94 81 GLU A CA 1
ATOM 635 C C . GLU A 1 81 ? 2.346 -12.43 -22.078 1 81.94 81 GLU A C 1
ATOM 637 O O . GLU A 1 81 ? 1.706 -13.359 -22.594 1 81.94 81 GLU A O 1
ATOM 642 N N . GLU A 1 82 ? 1.888 -11.227 -22.25 1 66.88 82 GLU A N 1
ATOM 643 C CA . GLU A 1 82 ? 1.26 -11 -23.547 1 66.88 82 GLU A CA 1
ATOM 644 C C . GLU A 1 82 ? 2.209 -11.344 -24.688 1 66.88 82 GLU A C 1
ATOM 646 O O . GLU A 1 82 ? 3.398 -11.023 -24.625 1 66.88 82 GLU A O 1
ATOM 651 N N . ASP A 1 83 ? 2.104 -12.445 -25.328 1 56.09 83 ASP A N 1
ATOM 652 C CA . ASP A 1 83 ? 2.801 -12.734 -26.578 1 56.09 83 ASP A CA 1
ATOM 653 C C . ASP A 1 83 ? 2.9 -11.492 -27.453 1 56.09 83 ASP A C 1
ATOM 655 O O . ASP A 1 83 ? 1.899 -10.812 -27.703 1 56.09 83 ASP A O 1
ATOM 659 N N . GLU A 1 84 ? 3.957 -10.797 -27.391 1 49.53 84 GLU A N 1
ATOM 660 C CA . GLU A 1 84 ? 4.105 -9.945 -28.578 1 49.53 84 GLU A CA 1
ATOM 661 C C . GLU A 1 84 ? 3.912 -10.75 -29.859 1 49.53 84 GLU A C 1
ATOM 663 O O . GLU A 1 84 ? 4.723 -11.625 -30.172 1 49.53 84 GLU A O 1
ATOM 668 N N . GLU A 1 85 ? 2.643 -11.133 -30.219 1 37.59 85 GLU A N 1
ATOM 669 C CA . GLU A 1 85 ? 2.562 -11.336 -31.656 1 37.59 85 GLU A CA 1
ATOM 670 C C . GLU A 1 85 ? 2.904 -10.062 -32.406 1 37.59 85 GLU A C 1
ATOM 672 O O . GLU A 1 85 ? 2.557 -8.961 -31.984 1 37.59 85 GLU A O 1
ATOM 677 N N . MET B 1 1 ? -2.504 -24.094 -10.344 1 85.19 1 MET B N 1
ATOM 678 C CA . MET B 1 1 ? -2.482 -23.469 -9.031 1 85.19 1 MET B CA 1
ATOM 679 C C . MET B 1 1 ? -1.128 -23.656 -8.359 1 85.19 1 MET B C 1
ATOM 681 O O . MET B 1 1 ? -0.566 -24.75 -8.383 1 85.19 1 MET B O 1
ATOM 685 N N . ILE B 1 2 ? -0.51 -22.562 -7.969 1 93.06 2 ILE B N 1
ATOM 686 C CA . ILE B 1 2 ? 0.781 -22.609 -7.289 1 93.06 2 ILE B CA 1
ATOM 687 C C . ILE B 1 2 ? 0.567 -22.781 -5.785 1 93.06 2 ILE B C 1
ATOM 689 O O . ILE B 1 2 ? -0.166 -22 -5.168 1 93.06 2 ILE B O 1
ATOM 693 N N . ASP B 1 3 ? 1.229 -23.875 -5.152 1 92.38 3 ASP B N 1
ATOM 694 C CA . ASP B 1 3 ? 0.854 -24.219 -3.785 1 92.38 3 ASP B CA 1
ATOM 695 C C . ASP B 1 3 ? 2.039 -24.078 -2.834 1 92.38 3 ASP B C 1
ATOM 697 O O . ASP B 1 3 ? 1.969 -24.484 -1.676 1 92.38 3 ASP B O 1
ATOM 701 N N . ASN B 1 4 ? 3.123 -23.578 -3.371 1 95.5 4 ASN B N 1
ATOM 702 C CA . ASN B 1 4 ? 4.246 -23.359 -2.465 1 95.5 4 ASN B CA 1
ATOM 703 C C . ASN B 1 4 ? 4.996 -22.062 -2.803 1 95.5 4 ASN B C 1
ATOM 705 O O . ASN B 1 4 ? 4.906 -21.578 -3.928 1 95.5 4 ASN B O 1
ATOM 709 N N . ALA B 1 5 ? 5.668 -21.547 -1.839 1 96.56 5 ALA B N 1
ATOM 710 C CA . ALA B 1 5 ? 6.32 -20.25 -1.897 1 96.56 5 ALA B CA 1
ATOM 711 C C . ALA B 1 5 ? 7.426 -20.234 -2.949 1 96.56 5 ALA B C 1
ATOM 713 O O . ALA B 1 5 ? 7.594 -19.234 -3.664 1 96.56 5 ALA B O 1
ATOM 714 N N . GLU B 1 6 ? 8.195 -21.281 -3.051 1 96.75 6 GLU B N 1
ATOM 715 C CA . GLU B 1 6 ? 9.32 -21.344 -3.982 1 96.75 6 GLU B CA 1
ATOM 716 C C . GLU B 1 6 ? 8.844 -21.234 -5.426 1 96.75 6 GLU B C 1
ATOM 718 O O . GLU B 1 6 ? 9.414 -20.469 -6.211 1 96.75 6 GLU B O 1
ATOM 723 N N . ASP B 1 7 ? 7.871 -21.969 -5.789 1 97.44 7 ASP B N 1
ATOM 724 C CA . ASP B 1 7 ? 7.328 -21.922 -7.141 1 97.44 7 ASP B CA 1
ATOM 725 C C . ASP B 1 7 ? 6.719 -20.562 -7.453 1 97.44 7 ASP B C 1
ATOM 727 O O . ASP B 1 7 ? 6.844 -20.062 -8.57 1 97.44 7 ASP B O 1
ATOM 731 N N . LEU B 1 8 ? 5.992 -19.969 -6.504 1 98.19 8 LEU B N 1
ATOM 732 C CA . LEU B 1 8 ? 5.426 -18.641 -6.695 1 98.19 8 LEU B CA 1
ATOM 733 C C . LEU B 1 8 ? 6.523 -17.609 -6.938 1 98.19 8 LEU B C 1
ATOM 735 O O . LEU B 1 8 ? 6.418 -16.781 -7.844 1 98.19 8 LEU B O 1
ATOM 739 N N . ALA B 1 9 ? 7.555 -17.656 -6.086 1 97.94 9 ALA B N 1
ATOM 740 C CA . ALA B 1 9 ? 8.695 -16.766 -6.23 1 97.94 9 ALA B CA 1
ATOM 741 C C . ALA B 1 9 ? 9.352 -16.922 -7.602 1 97.94 9 ALA B C 1
ATOM 743 O O . ALA B 1 9 ? 9.688 -15.922 -8.25 1 97.94 9 ALA B O 1
ATOM 744 N N . GLN B 1 10 ? 9.5 -18.156 -8.008 1 97.69 10 GLN B N 1
ATOM 745 C CA . GLN B 1 10 ? 10.117 -18.422 -9.305 1 97.69 10 GLN B CA 1
ATOM 746 C C . GLN B 1 10 ? 9.289 -17.844 -10.438 1 97.69 10 GLN B C 1
ATOM 748 O O . GLN B 1 10 ? 9.82 -17.188 -11.336 1 97.69 10 GLN B O 1
ATOM 753 N N . LYS B 1 11 ? 8.023 -18.078 -10.398 1 97.69 11 LYS B N 1
ATOM 754 C CA . LYS B 1 11 ? 7.168 -17.516 -11.438 1 97.69 11 LYS B CA 1
ATOM 755 C C . LYS B 1 11 ? 7.246 -15.984 -11.438 1 97.69 11 LYS B C 1
ATOM 757 O O . LYS B 1 11 ? 7.289 -15.359 -12.5 1 97.69 11 LYS B O 1
ATOM 762 N N . ALA B 1 12 ? 7.164 -15.383 -10.281 1 98.12 12 ALA B N 1
ATOM 763 C CA . ALA B 1 12 ? 7.25 -13.93 -10.172 1 98.12 12 ALA B CA 1
ATOM 764 C C . ALA B 1 12 ? 8.555 -13.414 -10.773 1 98.12 12 ALA B C 1
ATOM 766 O O . ALA B 1 12 ? 8.547 -12.453 -11.547 1 98.12 12 ALA B O 1
ATOM 767 N N . GLN B 1 13 ? 9.609 -14.055 -10.422 1 97.75 13 GLN B N 1
ATOM 768 C CA . GLN B 1 13 ? 10.922 -13.617 -10.906 1 97.75 13 GLN B CA 1
ATOM 769 C C . GLN B 1 13 ? 11.039 -13.797 -12.414 1 97.75 13 GLN B C 1
ATOM 771 O O . GLN B 1 13 ? 11.617 -12.953 -13.102 1 97.75 13 GLN B O 1
ATOM 776 N N . ASP B 1 14 ? 10.5 -14.859 -12.922 1 96.88 14 ASP B N 1
ATOM 777 C CA . ASP B 1 14 ? 10.539 -15.133 -14.359 1 96.88 14 ASP B CA 1
ATOM 778 C C . ASP B 1 14 ? 9.734 -14.086 -15.133 1 96.88 14 ASP B C 1
ATOM 780 O O . ASP B 1 14 ? 9.969 -13.883 -16.328 1 96.88 14 ASP B O 1
ATOM 784 N N . ASN B 1 15 ? 8.82 -13.508 -14.492 1 96.94 15 ASN B N 1
ATOM 785 C CA . ASN B 1 15 ? 7.945 -12.555 -15.164 1 96.94 15 ASN B CA 1
ATOM 786 C C . ASN B 1 15 ? 8.086 -11.148 -14.586 1 96.94 15 ASN B C 1
ATOM 788 O O . ASN B 1 15 ? 7.121 -10.383 -14.57 1 96.94 15 ASN B O 1
ATOM 792 N N . LYS B 1 16 ? 9.219 -10.875 -14 1 96.75 16 LYS B N 1
ATOM 793 C CA . LYS B 1 16 ? 9.492 -9.672 -13.219 1 96.75 16 LYS B CA 1
ATOM 794 C C . LYS B 1 16 ? 9.164 -8.414 -14.016 1 96.75 16 LYS B C 1
ATOM 796 O O . LYS B 1 16 ? 8.484 -7.512 -13.523 1 96.75 16 LYS B O 1
ATOM 801 N N . ALA B 1 17 ? 9.586 -8.375 -15.258 1 95.56 17 ALA B N 1
ATOM 802 C CA . ALA B 1 17 ? 9.406 -7.176 -16.078 1 95.56 17 ALA B CA 1
ATOM 803 C C . ALA B 1 17 ? 7.926 -6.875 -16.297 1 95.56 17 ALA B C 1
ATOM 805 O O . ALA B 1 17 ? 7.504 -5.723 -16.219 1 95.56 17 ALA B O 1
ATOM 806 N N . GLY B 1 18 ? 7.145 -7.902 -16.625 1 96.12 18 GLY B N 1
ATOM 807 C CA . GLY B 1 18 ? 5.715 -7.742 -16.844 1 96.12 18 GLY B CA 1
ATOM 808 C C . GLY B 1 18 ? 4.945 -7.453 -15.562 1 96.12 18 GLY B C 1
ATOM 809 O O . GLY B 1 18 ? 4.035 -6.625 -15.555 1 96.12 18 GLY B O 1
ATOM 810 N N . LEU B 1 19 ? 5.305 -8.039 -14.484 1 97.62 19 LEU B N 1
ATOM 811 C CA . LEU B 1 19 ? 4.613 -7.883 -13.211 1 97.62 19 LEU B CA 1
ATOM 812 C C . LEU B 1 19 ? 4.828 -6.484 -12.641 1 97.62 19 LEU B C 1
ATOM 814 O O . LEU B 1 19 ? 3.953 -5.941 -11.969 1 97.62 19 LEU B O 1
ATOM 818 N N . LYS B 1 20 ? 5.969 -5.891 -12.914 1 97.06 20 LYS B N 1
ATOM 819 C CA . LYS B 1 20 ? 6.258 -4.543 -12.422 1 97.06 20 LYS B CA 1
ATOM 820 C C . LYS B 1 20 ? 5.363 -3.51 -13.102 1 97.06 20 LYS B C 1
ATOM 822 O O . LYS B 1 20 ? 5.32 -2.35 -12.68 1 97.06 20 LYS B O 1
ATOM 827 N N . LYS B 1 21 ? 4.57 -3.943 -14.094 1 95.75 21 LYS B N 1
ATOM 828 C CA . LYS B 1 21 ? 3.619 -3.061 -14.758 1 95.75 21 LYS B CA 1
ATOM 829 C C . LYS B 1 21 ? 2.211 -3.25 -14.203 1 95.75 21 LYS B C 1
ATOM 831 O O . LYS B 1 21 ? 1.276 -2.562 -14.617 1 95.75 21 LYS B O 1
ATOM 836 N N . GLN B 1 22 ? 2.109 -4.121 -13.328 1 96.38 22 GLN B N 1
ATOM 837 C CA . GLN B 1 22 ? 0.799 -4.426 -12.766 1 96.38 22 GLN B CA 1
ATOM 838 C C . GLN B 1 22 ? 0.527 -3.586 -11.516 1 96.38 22 GLN B C 1
ATOM 840 O O . GLN B 1 22 ? 1.444 -2.982 -10.961 1 96.38 22 GLN B O 1
ATOM 845 N N . TYR B 1 23 ? -0.739 -3.574 -11.164 1 97.81 23 TYR B N 1
ATOM 846 C CA . TYR B 1 23 ? -1.211 -2.92 -9.945 1 97.81 23 TYR B CA 1
ATOM 847 C C . TYR B 1 23 ? -1.992 -3.893 -9.07 1 97.81 23 TYR B C 1
ATOM 849 O O . TYR B 1 23 ? -2.684 -4.777 -9.586 1 97.81 23 TYR B O 1
ATOM 857 N N . VAL B 1 24 ? -1.768 -3.734 -7.816 1 97.88 24 VAL B N 1
ATOM 858 C CA . VAL B 1 24 ? -2.656 -4.371 -6.852 1 97.88 24 VAL B CA 1
ATOM 859 C C . VAL B 1 24 ? -3.729 -3.383 -6.406 1 97.88 24 VAL B C 1
ATOM 861 O O . VAL B 1 24 ? -3.422 -2.361 -5.785 1 97.88 24 VAL B O 1
ATOM 864 N N . ASN B 1 25 ? -4.984 -3.684 -6.703 1 97.56 25 ASN B N 1
ATOM 865 C CA . ASN B 1 25 ? -6.086 -2.791 -6.348 1 97.56 25 ASN B CA 1
ATOM 866 C C . ASN B 1 25 ? -6.652 -3.123 -4.969 1 97.56 25 ASN B C 1
ATOM 868 O O . ASN B 1 25 ? -7.242 -4.188 -4.777 1 97.56 25 ASN B O 1
ATOM 872 N N . ILE B 1 26 ? -6.473 -2.213 -4.09 1 97.62 26 ILE B N 1
ATOM 873 C CA . ILE B 1 26 ? -6.852 -2.418 -2.695 1 97.62 26 ILE B CA 1
ATOM 874 C C . ILE B 1 26 ? -8.055 -1.541 -2.352 1 97.62 26 ILE B C 1
ATOM 876 O O . ILE B 1 26 ? -8.023 -0.328 -2.572 1 97.62 26 ILE B O 1
ATOM 880 N N . PRO B 1 27 ? -9.062 -2.135 -1.875 1 95.12 27 PRO B N 1
ATOM 881 C CA . PRO B 1 27 ? -10.188 -1.326 -1.397 1 95.12 27 PRO B CA 1
ATOM 882 C C . PRO B 1 27 ? -9.891 -0.622 -0.076 1 95.12 27 PRO B C 1
ATOM 884 O O . PRO B 1 27 ? -9.477 -1.267 0.891 1 95.12 27 PRO B O 1
ATOM 887 N N . ILE B 1 28 ? -10.023 0.621 -0.097 1 95.06 28 ILE B N 1
ATOM 888 C CA . ILE B 1 28 ? -9.898 1.432 1.108 1 95.06 28 ILE B CA 1
ATOM 889 C C . ILE B 1 28 ? -11.078 2.398 1.21 1 95.06 28 ILE B C 1
ATOM 891 O O . ILE B 1 28 ? -11.25 3.268 0.354 1 95.06 28 ILE B O 1
ATOM 895 N N . GLY B 1 29 ? -11.82 2.256 2.318 1 90.69 29 GLY B N 1
ATOM 896 C CA . GLY B 1 29 ? -13.047 3.029 2.373 1 90.69 29 GLY B CA 1
ATOM 897 C C . GLY B 1 29 ? -14 2.719 1.232 1 90.69 29 GLY B C 1
ATOM 898 O O . GLY B 1 29 ? -14.32 1.556 0.986 1 90.69 29 GLY B O 1
ATOM 899 N N . ASP B 1 30 ? -14.344 3.82 0.472 1 89.69 30 ASP B N 1
ATOM 900 C CA . ASP B 1 30 ? -15.336 3.65 -0.588 1 89.69 30 ASP B CA 1
ATOM 901 C C . ASP B 1 30 ? -14.664 3.588 -1.959 1 89.69 30 ASP B C 1
ATOM 903 O O . ASP B 1 30 ? -15.344 3.496 -2.984 1 89.69 30 ASP B O 1
ATOM 907 N N . GLU B 1 31 ? -13.352 3.566 -1.941 1 93.44 31 GLU B N 1
ATOM 908 C CA . GLU B 1 31 ? -12.648 3.609 -3.219 1 93.44 31 GLU B CA 1
ATOM 909 C C . GLU B 1 31 ? -11.609 2.496 -3.314 1 93.44 31 GLU B C 1
ATOM 911 O O . GLU B 1 31 ? -11.289 1.854 -2.314 1 93.44 31 GLU B O 1
ATOM 916 N N . GLU B 1 32 ? -11.258 2.295 -4.477 1 95.75 32 GLU B N 1
ATOM 917 C CA . GLU B 1 32 ? -10.164 1.372 -4.75 1 95.75 32 GLU B CA 1
ATOM 918 C C . GLU B 1 32 ? -8.891 2.125 -5.125 1 95.75 32 GLU B C 1
ATOM 920 O O . GLU B 1 32 ? -8.938 3.104 -5.875 1 95.75 32 GLU B O 1
ATOM 925 N N . TYR B 1 33 ? -7.805 1.652 -4.578 1 97.5 33 TYR B N 1
ATOM 926 C CA . TYR B 1 33 ? -6.512 2.283 -4.824 1 97.5 33 TYR B CA 1
ATOM 927 C C . TYR B 1 33 ? -5.547 1.307 -5.488 1 97.5 33 TYR B C 1
ATOM 929 O O . TYR B 1 33 ? -5.352 0.189 -5 1 97.5 33 TYR B O 1
ATOM 937 N N . GLY B 1 34 ? -4.949 1.71 -6.551 1 98 34 GLY B N 1
ATOM 938 C CA . GLY B 1 34 ? -3.93 0.903 -7.203 1 98 34 GLY B CA 1
ATOM 939 C C . GLY B 1 34 ? -2.549 1.093 -6.609 1 98 34 GLY B C 1
ATOM 940 O O . GLY B 1 34 ? -2.006 2.199 -6.621 1 98 34 GLY B O 1
ATOM 941 N N . PHE B 1 35 ? -1.993 0.038 -6.016 1 98.69 35 PHE B N 1
ATOM 942 C CA . PHE B 1 35 ? -0.597 0.001 -5.598 1 98.69 35 PHE B CA 1
ATOM 943 C C . PHE B 1 35 ? 0.268 -0.669 -6.66 1 98.69 35 PHE B C 1
ATOM 945 O O . PHE B 1 35 ? -0.05 -1.766 -7.125 1 98.69 35 PHE B O 1
ATOM 952 N N . ARG B 1 36 ? 1.345 -0.033 -7.051 1 98.19 36 ARG B N 1
ATOM 953 C CA . ARG B 1 36 ? 2.24 -0.588 -8.062 1 98.19 36 ARG B CA 1
ATOM 954 C C . ARG B 1 36 ? 3.096 -1.709 -7.477 1 98.19 36 ARG B C 1
ATOM 956 O O . ARG B 1 36 ? 3.566 -1.611 -6.344 1 98.19 36 ARG B O 1
ATOM 963 N N . ILE B 1 37 ? 3.291 -2.701 -8.227 1 98.56 37 ILE B N 1
ATOM 964 C CA . ILE B 1 37 ? 4.363 -3.641 -7.922 1 98.56 37 ILE B CA 1
ATOM 965 C C . ILE B 1 37 ? 5.703 -3.059 -8.375 1 98.56 37 ILE B C 1
ATOM 967 O O . ILE B 1 37 ? 6 -3.031 -9.57 1 98.56 37 ILE B O 1
ATOM 971 N N . SER B 1 38 ? 6.398 -2.629 -7.477 1 97.44 38 SER B N 1
ATOM 972 C CA . SER B 1 38 ? 7.574 -1.85 -7.848 1 97.44 38 SER B CA 1
ATOM 973 C C . SER B 1 38 ? 8.844 -2.695 -7.781 1 97.44 38 SER B C 1
ATOM 975 O O . SER B 1 38 ? 9.891 -2.293 -8.289 1 97.44 38 SER B O 1
ATOM 977 N N . GLY B 1 39 ? 8.719 -3.85 -7.086 1 97.69 39 GLY B N 1
ATOM 978 C CA . GLY B 1 39 ? 9.875 -4.723 -6.957 1 97.69 39 GLY B CA 1
ATOM 979 C C . GLY B 1 39 ? 9.508 -6.188 -6.824 1 97.69 39 GLY B C 1
ATOM 980 O O . GLY B 1 39 ? 8.531 -6.527 -6.152 1 97.69 39 GLY B O 1
ATOM 981 N N . ILE B 1 40 ? 10.25 -6.93 -7.535 1 98.25 40 ILE B N 1
ATOM 982 C CA . ILE B 1 40 ? 10.172 -8.383 -7.414 1 98.25 40 ILE B CA 1
ATOM 983 C C . ILE B 1 40 ? 11.539 -8.938 -7.031 1 98.25 40 ILE B C 1
ATOM 985 O O . ILE B 1 40 ? 12.469 -8.938 -7.84 1 98.25 40 ILE B O 1
ATOM 989 N N . GLY B 1 41 ? 11.586 -9.367 -5.77 1 97.06 41 GLY B N 1
ATOM 990 C CA . GLY B 1 41 ? 12.836 -9.945 -5.293 1 97.06 41 GLY B CA 1
ATOM 991 C C . GLY B 1 41 ? 12.742 -11.445 -5.066 1 97.06 41 GLY B C 1
ATOM 992 O O . GLY B 1 41 ? 11.703 -12.055 -5.336 1 97.06 41 GLY B O 1
ATOM 993 N N . ALA B 1 42 ? 13.859 -12 -4.617 1 96.62 42 ALA B N 1
ATOM 994 C CA . ALA B 1 42 ? 13.938 -13.445 -4.387 1 96.62 42 ALA B CA 1
ATOM 995 C C . ALA B 1 42 ? 13 -13.867 -3.262 1 96.62 42 ALA B C 1
ATOM 997 O O . ALA B 1 42 ? 12.5 -15 -3.256 1 96.62 42 ALA B O 1
ATOM 998 N N . LYS B 1 43 ? 12.695 -12.953 -2.381 1 97.88 43 LYS B N 1
ATOM 999 C CA . LYS B 1 43 ? 11.977 -13.367 -1.183 1 97.88 43 LYS B CA 1
ATOM 1000 C C . LYS B 1 43 ? 10.625 -12.664 -1.079 1 97.88 43 LYS B C 1
ATOM 1002 O O . LYS B 1 43 ? 9.758 -13.086 -0.309 1 97.88 43 LYS B O 1
ATOM 1007 N N . SER B 1 44 ? 10.477 -11.57 -1.794 1 98.38 44 SER B N 1
ATOM 1008 C CA . SER B 1 44 ? 9.273 -10.773 -1.562 1 98.38 44 SER B CA 1
ATOM 1009 C C . SER B 1 44 ? 8.922 -9.938 -2.785 1 98.38 44 SER B C 1
ATOM 1011 O O . SER B 1 44 ? 9.742 -9.766 -3.688 1 98.38 44 SER B O 1
ATOM 1013 N N . VAL B 1 45 ? 7.691 -9.516 -2.729 1 98.56 45 VAL B N 1
ATOM 1014 C CA . VAL B 1 45 ? 7.164 -8.516 -3.65 1 98.56 45 VAL B CA 1
ATOM 1015 C C . VAL B 1 45 ? 7.062 -7.164 -2.943 1 98.56 45 VAL B C 1
ATOM 1017 O O . VAL B 1 45 ? 6.625 -7.09 -1.793 1 98.56 45 VAL B O 1
ATOM 1020 N N . LYS B 1 46 ? 7.484 -6.156 -3.643 1 98.62 46 LYS B N 1
ATOM 1021 C CA . LYS B 1 46 ? 7.414 -4.805 -3.096 1 98.62 46 LYS B CA 1
ATOM 1022 C C . LYS B 1 46 ? 6.273 -4.012 -3.732 1 98.62 46 LYS B C 1
ATOM 1024 O O . LYS B 1 46 ? 6.176 -3.932 -4.957 1 98.62 46 LYS B O 1
ATOM 1029 N N . LEU B 1 47 ? 5.418 -3.467 -2.93 1 98.69 47 LEU B N 1
ATOM 1030 C CA . LEU B 1 47 ? 4.344 -2.58 -3.369 1 98.69 47 LEU B CA 1
ATOM 1031 C C . LEU B 1 47 ? 4.66 -1.13 -3.021 1 98.69 47 LEU B C 1
ATOM 1033 O O . LEU B 1 47 ? 5.262 -0.853 -1.98 1 98.69 47 LEU B O 1
ATOM 1037 N N . GLU B 1 48 ? 4.133 -0.269 -3.869 1 98.5 48 GLU B N 1
ATOM 1038 C CA . GLU B 1 48 ? 4.355 1.153 -3.627 1 98.5 48 GLU B CA 1
ATOM 1039 C C . GLU B 1 48 ? 3.158 1.983 -4.082 1 98.5 48 GLU B C 1
ATOM 1041 O O . GLU B 1 48 ? 2.441 1.594 -5.008 1 98.5 48 GLU B O 1
ATOM 1046 N N . LYS B 1 49 ? 2.936 3.074 -3.457 1 98.56 49 LYS B N 1
ATOM 1047 C CA . LYS B 1 49 ? 1.912 4.043 -3.842 1 98.56 49 LYS B CA 1
ATOM 1048 C C . LYS B 1 49 ? 2.316 5.457 -3.441 1 98.56 49 LYS B C 1
ATOM 1050 O O . LYS B 1 49 ? 2.787 5.684 -2.324 1 98.56 49 LYS B O 1
ATOM 1055 N N . PHE B 1 50 ? 2.166 6.328 -4.309 1 98.5 50 PHE B N 1
ATOM 1056 C CA . PHE B 1 50 ? 2.332 7.75 -4.031 1 98.5 50 PHE B CA 1
ATOM 1057 C C . PHE B 1 50 ? 0.983 8.414 -3.785 1 98.5 50 PHE B C 1
ATOM 1059 O O . PHE B 1 50 ? 0.036 8.211 -4.547 1 98.5 50 PHE B O 1
ATOM 1066 N N . VAL B 1 51 ? 0.917 9.133 -2.762 1 98.38 51 VAL B N 1
ATOM 1067 C CA . VAL B 1 51 ? -0.265 9.938 -2.49 1 98.38 51 VAL B CA 1
ATOM 1068 C C . VAL B 1 51 ? 0.105 11.422 -2.525 1 98.38 51 VAL B C 1
ATOM 1070 O O . VAL B 1 51 ? 0.871 11.898 -1.683 1 98.38 51 VAL B O 1
ATOM 1073 N N . LYS B 1 52 ? -0.461 12.125 -3.441 1 98.44 52 LYS B N 1
ATOM 1074 C CA . LYS B 1 52 ? -0.148 13.539 -3.625 1 98.44 52 LYS B CA 1
ATOM 1075 C C . LYS B 1 52 ? -0.93 14.406 -2.645 1 98.44 52 LYS B C 1
ATOM 1077 O O . LYS B 1 52 ? -2.115 14.164 -2.404 1 98.44 52 LYS B O 1
ATOM 1082 N N . TYR B 1 53 ? -0.28 15.43 -2.215 1 98.19 53 TYR B N 1
ATOM 1083 C CA . TYR B 1 53 ? -0.913 16.328 -1.25 1 98.19 53 TYR B CA 1
ATOM 1084 C C . TYR B 1 53 ? -2.141 17 -1.853 1 98.19 53 TYR B C 1
ATOM 1086 O O . TYR B 1 53 ? -3.168 17.141 -1.185 1 98.19 53 TYR B O 1
ATOM 1094 N N . ASP B 1 54 ? -2.004 17.422 -3.076 1 96.75 54 ASP B N 1
ATOM 1095 C CA . ASP B 1 54 ? -3.129 18.078 -3.73 1 96.75 54 ASP B CA 1
ATOM 1096 C C . ASP B 1 54 ? -4.324 17.141 -3.852 1 96.75 54 ASP B C 1
ATOM 1098 O O . ASP B 1 54 ? -5.473 17.562 -3.734 1 96.75 54 ASP B O 1
ATOM 1102 N N . GLU B 1 55 ? -4.098 15.852 -4.035 1 96.19 55 GLU B N 1
ATOM 1103 C CA . 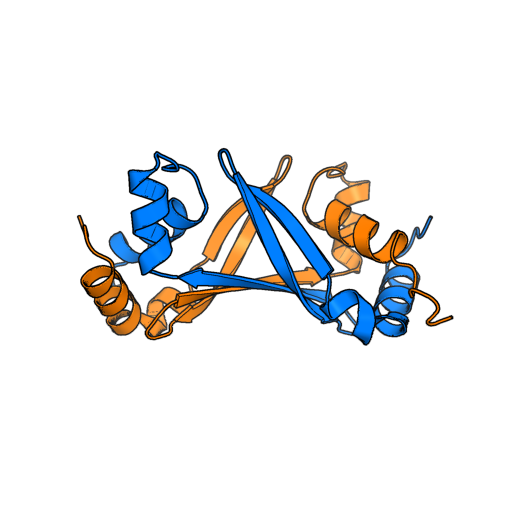GLU B 1 55 ? -5.164 14.859 -4.168 1 96.19 55 GLU B CA 1
ATOM 1104 C C . GLU B 1 55 ? -5.832 14.586 -2.822 1 96.19 55 GLU B C 1
ATOM 1106 O O . GLU B 1 55 ? -6.98 14.148 -2.773 1 96.19 55 GLU B O 1
ATOM 1111 N N . ILE B 1 56 ? -5.098 14.781 -1.785 1 97.12 56 ILE B N 1
ATOM 1112 C CA . ILE B 1 56 ? -5.641 14.555 -0.45 1 97.12 56 ILE B CA 1
ATOM 1113 C C . ILE B 1 56 ? -6.828 15.484 -0.212 1 97.12 56 ILE B C 1
ATOM 1115 O O . ILE B 1 56 ? -7.91 15.031 0.171 1 97.12 56 ILE B O 1
ATOM 1119 N N . PHE B 1 57 ? -6.691 16.656 -0.491 1 95.06 57 PHE B N 1
ATOM 1120 C CA . PHE B 1 57 ? -7.746 17.609 -0.217 1 95.06 57 PHE B CA 1
ATOM 1121 C C . PHE B 1 57 ? -8.867 17.5 -1.241 1 95.06 57 PHE B C 1
ATOM 1123 O O . PHE B 1 57 ? -10.039 17.672 -0.906 1 95.06 57 PHE B O 1
ATOM 1130 N N . GLU B 1 58 ? -8.477 17.219 -2.484 1 95.19 58 GLU B N 1
ATOM 1131 C CA . GLU B 1 58 ? -9.492 16.953 -3.498 1 95.19 58 GLU B CA 1
ATOM 1132 C C . GLU B 1 58 ? -10.391 15.789 -3.092 1 95.19 58 GLU B C 1
ATOM 1134 O O . GLU B 1 58 ? -11.617 15.859 -3.227 1 95.19 58 GLU B O 1
ATOM 1139 N N . ALA B 1 59 ? -9.852 14.711 -2.59 1 94.88 59 ALA B N 1
ATOM 1140 C CA . ALA B 1 59 ? -10.602 13.523 -2.186 1 94.88 59 ALA B CA 1
ATOM 1141 C C . ALA B 1 59 ? -11.531 13.836 -1.016 1 94.88 59 ALA B C 1
ATOM 1143 O O . ALA B 1 59 ? -12.688 13.398 -0.999 1 94.88 59 ALA B O 1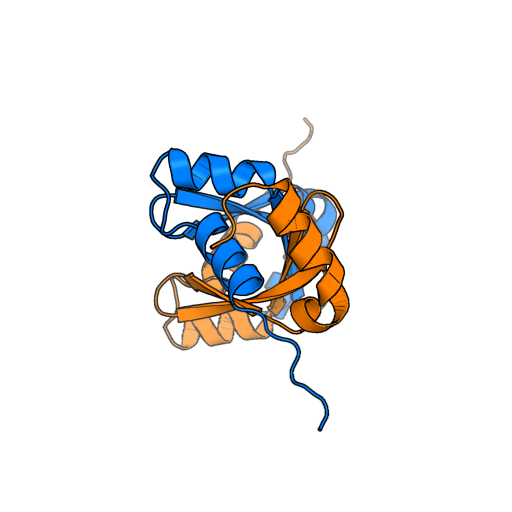
ATOM 1144 N N . ILE B 1 60 ? -11.062 14.586 -0.115 1 92.19 60 ILE B N 1
ATOM 1145 C CA . ILE B 1 60 ? -11.836 14.906 1.078 1 92.19 60 ILE B CA 1
ATOM 1146 C C . ILE B 1 60 ? -13 15.82 0.704 1 92.19 60 ILE B C 1
ATOM 1148 O O . ILE B 1 60 ? -14.125 15.633 1.186 1 92.19 60 ILE B O 1
ATOM 1152 N N . GLU B 1 61 ? -12.719 16.766 -0.118 1 93.25 61 GLU B N 1
ATOM 1153 C CA . GLU B 1 61 ? -13.781 17.641 -0.59 1 93.25 61 GLU B CA 1
ATOM 1154 C C . GLU B 1 61 ? -14.844 16.875 -1.369 1 93.25 61 GLU B C 1
ATOM 1156 O O . GLU B 1 61 ? -16.016 17.234 -1.329 1 93.25 61 GLU B O 1
ATOM 1161 N N . ALA B 1 62 ? -14.398 15.812 -2.07 1 94.06 62 ALA B N 1
ATOM 1162 C CA . ALA B 1 62 ? -15.312 14.992 -2.863 1 94.06 62 ALA B CA 1
ATOM 1163 C C . ALA B 1 62 ? -16.094 14.023 -1.977 1 94.06 62 ALA B C 1
ATOM 1165 O O . ALA B 1 62 ? -16.953 13.281 -2.461 1 94.06 62 ALA B O 1
ATOM 1166 N N . GLY B 1 63 ? -15.742 14.039 -0.635 1 93.19 63 GLY B N 1
ATOM 1167 C CA . GLY B 1 63 ? -16.516 13.242 0.305 1 93.19 63 GLY B CA 1
ATOM 1168 C C . GLY B 1 63 ? -15.859 11.914 0.637 1 93.19 63 GLY B C 1
ATOM 1169 O O . GLY B 1 63 ? -16.469 11.07 1.301 1 93.19 63 GLY B O 1
ATOM 1170 N N . ASN B 1 64 ? -14.633 11.648 0.091 1 92.5 64 ASN B N 1
ATOM 1171 C CA . ASN B 1 64 ? -13.883 10.445 0.433 1 92.5 64 ASN B CA 1
ATOM 1172 C C . ASN B 1 64 ? -13.102 10.625 1.729 1 92.5 64 ASN B C 1
ATOM 1174 O O . ASN B 1 64 ? -11.867 10.695 1.713 1 92.5 64 ASN B O 1
ATOM 1178 N N . ASP B 1 65 ? -13.773 10.633 2.85 1 90.81 65 ASP B N 1
ATOM 1179 C CA . ASP B 1 65 ? -13.172 10.992 4.129 1 90.81 65 ASP B CA 1
ATOM 1180 C C . ASP B 1 65 ? -12.68 9.758 4.875 1 90.81 65 ASP B C 1
ATOM 1182 O O . ASP B 1 65 ? -12.141 9.867 5.98 1 90.81 65 ASP B O 1
ATOM 1186 N N . ASN B 1 66 ? -12.844 8.633 4.215 1 93.44 66 ASN B N 1
ATOM 1187 C CA . ASN B 1 66 ? -12.367 7.395 4.82 1 93.44 66 ASN B CA 1
ATOM 1188 C C . ASN B 1 66 ? -11.375 6.668 3.916 1 93.44 66 ASN B C 1
ATOM 1190 O O . ASN B 1 66 ? -11.125 5.477 4.098 1 93.44 66 ASN B O 1
ATOM 1194 N N . GLY B 1 67 ? -10.914 7.375 2.9 1 95.62 67 GLY B N 1
ATOM 1195 C CA . GLY B 1 67 ? -9.961 6.793 1.967 1 95.62 67 GLY B CA 1
ATOM 1196 C C . GLY B 1 67 ? -8.516 6.945 2.414 1 95.62 67 GLY B C 1
ATOM 1197 O O . GLY B 1 67 ? -8.25 7.355 3.547 1 95.62 67 GLY B O 1
ATOM 1198 N N . LEU B 1 68 ? -7.57 6.555 1.612 1 97.25 68 LEU B N 1
ATOM 1199 C CA . LEU B 1 68 ? -6.133 6.594 1.869 1 97.25 68 LEU B CA 1
ATOM 1200 C C . LEU B 1 68 ? -5.668 8.016 2.139 1 97.25 68 LEU B C 1
ATOM 1202 O O . LEU B 1 68 ? -4.844 8.25 3.025 1 97.25 68 LEU B O 1
ATOM 1206 N N . GLU B 1 69 ? -6.199 8.898 1.415 1 97.31 69 GLU B N 1
ATOM 1207 C CA . GLU B 1 69 ? -5.852 10.305 1.551 1 97.31 69 GLU B CA 1
ATOM 1208 C C . GLU B 1 69 ? -6.137 10.812 2.963 1 97.31 69 GLU B C 1
ATOM 1210 O O . GLU B 1 69 ? -5.305 11.5 3.562 1 97.31 69 GLU B O 1
ATOM 1215 N N . SER B 1 70 ? -7.293 10.469 3.416 1 96.44 70 SER B N 1
ATOM 1216 C CA . SER B 1 70 ? -7.684 10.883 4.758 1 96.44 70 SER B CA 1
ATOM 1217 C C . SER B 1 70 ? -6.773 10.266 5.816 1 96.44 70 SER B C 1
ATOM 1219 O O . SER B 1 70 ? -6.414 10.93 6.793 1 96.44 70 SER B O 1
ATOM 1221 N N . MET B 1 71 ? -6.395 9.039 5.684 1 97.19 71 MET B N 1
ATOM 1222 C CA . MET B 1 71 ? -5.5 8.367 6.617 1 97.19 71 MET B CA 1
ATOM 1223 C C . MET B 1 71 ? -4.148 9.07 6.684 1 97.19 71 MET B C 1
ATOM 1225 O O . MET B 1 71 ? -3.635 9.344 7.77 1 97.19 71 MET B O 1
ATOM 1229 N N . ILE B 1 72 ? -3.611 9.375 5.531 1 98 72 ILE B N 1
ATOM 1230 C CA . ILE B 1 72 ? -2.301 10.008 5.453 1 98 72 ILE B CA 1
ATOM 1231 C C . ILE B 1 72 ? -2.365 11.406 6.055 1 98 72 ILE B C 1
ATOM 1233 O O . ILE B 1 72 ? -1.483 11.805 6.82 1 98 72 ILE B O 1
ATOM 1237 N N . LYS B 1 73 ? -3.42 12.102 5.711 1 98.12 73 LYS B N 1
ATOM 1238 C CA . LYS B 1 73 ? -3.592 13.43 6.289 1 98.12 73 LYS B CA 1
ATOM 1239 C C . LYS B 1 73 ? -3.576 13.375 7.812 1 98.12 73 LYS B C 1
ATOM 1241 O O . LYS B 1 73 ? -2.896 14.172 8.461 1 98.12 73 LYS B O 1
ATOM 1246 N N . GLN B 1 74 ? -4.316 12.5 8.352 1 97.44 74 GLN B N 1
ATOM 1247 C CA . GLN B 1 74 ? -4.438 12.383 9.805 1 97.44 74 GLN B CA 1
ATOM 1248 C C . GLN B 1 74 ? -3.088 12.062 10.445 1 97.44 74 GLN B C 1
ATOM 1250 O O . GLN B 1 74 ? -2.746 12.609 11.492 1 97.44 74 GLN B O 1
ATOM 1255 N N . ILE B 1 75 ? -2.307 11.188 9.883 1 97.75 75 ILE B N 1
ATOM 1256 C CA . ILE B 1 75 ? -1.008 10.789 10.414 1 97.75 75 ILE B CA 1
ATOM 1257 C C . ILE B 1 75 ? -0.075 12 10.453 1 97.75 75 ILE B C 1
ATOM 1259 O O . ILE B 1 75 ? 0.624 12.219 11.445 1 97.75 75 ILE B O 1
ATOM 1263 N N . ILE B 1 76 ? -0.093 12.711 9.359 1 97.75 76 ILE B N 1
ATOM 1264 C CA . ILE B 1 76 ? 0.768 13.891 9.305 1 97.75 76 ILE B CA 1
ATOM 1265 C C . ILE B 1 76 ? 0.297 14.93 10.32 1 97.75 76 ILE B C 1
ATOM 1267 O O . ILE B 1 76 ? 1.105 15.477 11.07 1 97.75 76 ILE B O 1
ATOM 1271 N N . GLU B 1 77 ? -1.009 15.156 10.414 1 97.19 77 GLU B N 1
ATOM 1272 C CA . GLU B 1 77 ? -1.573 16.156 11.312 1 97.19 77 GLU B CA 1
ATOM 1273 C C . GLU B 1 77 ? -1.312 15.812 12.773 1 97.19 77 GLU B C 1
ATOM 1275 O O . GLU B 1 77 ? -1.021 16.688 13.586 1 97.19 77 GLU B O 1
ATOM 1280 N N . ASP B 1 78 ? -1.37 14.594 13.055 1 96.75 78 ASP B N 1
ATOM 1281 C CA . ASP B 1 78 ? -1.275 14.164 14.453 1 96.75 78 ASP B CA 1
ATOM 1282 C C . ASP B 1 78 ? 0.181 13.977 14.867 1 96.75 78 ASP B C 1
ATOM 1284 O O . ASP B 1 78 ? 0.475 13.805 16.047 1 96.75 78 ASP B O 1
ATOM 1288 N N . TYR B 1 79 ? 1.04 13.984 13.898 1 96.5 79 TYR B N 1
ATOM 1289 C CA . TYR B 1 79 ? 2.424 13.68 14.242 1 96.5 79 TYR B CA 1
ATOM 1290 C C . TYR B 1 79 ? 3.023 14.773 15.117 1 96.5 79 TYR B C 1
ATOM 1292 O O . TYR B 1 79 ? 2.893 15.961 14.812 1 96.5 79 TYR B O 1
ATOM 1300 N N . GLU B 1 80 ? 3.523 14.297 16.188 1 92.06 80 GLU B N 1
ATOM 1301 C CA . GLU B 1 80 ? 4.293 15.172 17.078 1 92.06 80 GLU B CA 1
ATOM 1302 C C . GLU B 1 80 ? 5.652 14.562 17.406 1 92.06 80 GLU B C 1
ATOM 1304 O O . GLU B 1 80 ? 5.754 13.367 17.688 1 92.06 80 GLU B O 1
ATOM 1309 N N . GLU B 1 81 ? 6.73 15.398 17.172 1 82.81 81 GLU B N 1
ATOM 1310 C CA . GLU B 1 81 ? 8.062 14.906 17.5 1 82.81 81 GLU B CA 1
ATOM 1311 C C . GLU B 1 81 ? 8.164 14.547 18.984 1 82.81 81 GLU B C 1
ATOM 1313 O O . GLU B 1 81 ? 7.574 15.219 19.828 1 82.81 81 GLU B O 1
ATOM 1318 N N . GLU B 1 82 ? 8.328 13.297 19.234 1 67.12 82 GLU B N 1
ATOM 1319 C CA . GLU B 1 82 ? 8.578 12.992 20.641 1 67.12 82 GLU B CA 1
ATOM 1320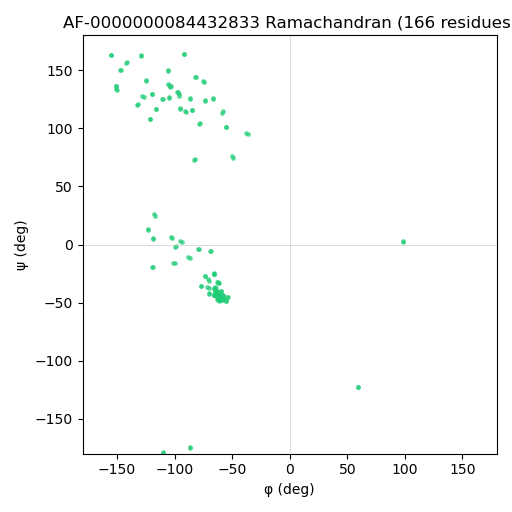 C C . GLU B 1 82 ? 9.773 13.781 21.172 1 67.12 82 GLU B C 1
ATOM 1322 O O . GLU B 1 82 ? 10.789 13.898 20.484 1 67.12 82 GLU B O 1
ATOM 1327 N N . ASP B 1 83 ? 9.609 14.836 21.891 1 57.06 83 ASP B N 1
ATOM 1328 C CA . ASP B 1 83 ? 10.68 15.492 22.625 1 57.06 83 ASP B CA 1
ATOM 1329 C C . ASP B 1 83 ? 11.641 14.469 23.234 1 57.06 83 ASP B C 1
ATOM 1331 O O . ASP B 1 83 ? 11.219 13.516 23.875 1 57.06 83 ASP B O 1
ATOM 1335 N N . GLU B 1 84 ? 12.711 14.164 22.609 1 49.59 84 GLU B N 1
ATOM 1336 C CA . GLU B 1 84 ? 13.703 13.586 23.516 1 49.59 84 GLU B CA 1
ATOM 1337 C C . GLU B 1 84 ? 13.891 14.453 24.75 1 49.59 84 GLU B C 1
ATOM 1339 O O . GLU B 1 84 ? 14.398 15.578 24.656 1 49.59 84 GLU B O 1
ATOM 1344 N N . GLU B 1 85 ? 12.922 14.422 25.75 1 37.44 85 GLU B N 1
ATOM 1345 C CA . GLU B 1 85 ? 13.492 14.789 27.047 1 37.44 85 GLU B CA 1
ATOM 1346 C C . GLU B 1 85 ? 14.602 13.812 27.453 1 37.44 85 GLU B C 1
ATOM 1348 O O . GLU B 1 85 ? 14.508 12.617 27.188 1 37.44 85 GLU B O 1
#

Organism: NCBI:txid230361